Protein AF-A0AAN5ALM8-F1 (afdb_monomer)

Secondary structure (DSSP, 8-state):
--EEEEEEEB-SPP-TT--EEEEEEE--TT--EEEEEEESTTSSSPP-BSSEEEEEEEHHHHIIIII--SSSEEEEEEE-SS-S--EEEEEEEE-

Nearest PDB structures (foldseek):
  3aci-assembly1_A  TM=5.960E-01  e=6.926E-01  Ruminiclostridium josui
  2c26-assembly1_A  TM=5.990E-01  e=8.606E-01  Acetivibrio thermocellus
  4gwm-assembly1_B  TM=4.725E-01  e=3.345E+00  Homo sapiens

Foldseek 3Di:
DFKWKKKKAAADDADQPFKKKKWFWFQDPVGIKIFIDIADCPDVVHDDHDDIRIDMGTVVNSVVRINVDDPGGDDMDIDRPPGDDMDMDDTDDDD

Mean predicted aligned error: 2.95 Å

pLDDT: mean 94.55, std 5.03, range [71.69, 98.38]

Radius of gyration: 13.43 Å; Cα contacts (8 Å, |Δi|>4): 224; chains: 1; bounding box: 32×25×32 Å

Organism: NCBI:txid981

Solvent-accessible surface area (backbone atoms only — not comparable to full-atom values): 5334 Å² total; per-residue (Å²): 116,48,34,41,34,35,33,39,34,25,84,53,91,71,53,88,77,28,31,42,37,38,33,45,30,15,59,49,99,91,49,78,27,43,12,61,45,70,38,17,73,85,34,89,64,48,59,56,53,81,45,77,43,74,44,77,43,46,45,69,57,30,39,76,44,42,13,79,54,81,88,36,69,77,48,77,47,80,43,64,75,63,35,89,59,74,48,76,45,75,75,47,73,41,114

Structure (mmCIF, N/CA/C/O backbone):
data_AF-A0AAN5ALM8-F1
#
_entry.id   AF-A0AAN5ALM8-F1
#
loop_
_atom_site.group_PDB
_atom_site.id
_atom_site.type_symbol
_atom_site.label_atom_id
_atom_site.label_alt_id
_atom_site.label_comp_id
_atom_site.label_asym_id
_atom_site.label_entity_id
_atom_site.label_seq_id
_atom_site.pdbx_PDB_ins_code
_atom_site.Cartn_x
_atom_site.Cartn_y
_atom_site.Cartn_z
_atom_site.occupancy
_atom_site.B_iso_or_equiv
_atom_site.auth_seq_id
_atom_site.auth_comp_id
_atom_site.auth_asym_id
_atom_site.auth_atom_id
_atom_site.pdbx_PDB_model_num
ATOM 1 N N . MET A 1 1 ? 2.909 -9.671 -13.728 1.00 87.81 1 MET A N 1
ATOM 2 C CA . MET A 1 1 ? 2.389 -8.943 -12.566 1.00 87.81 1 MET A CA 1
ATOM 3 C C . MET A 1 1 ? 1.353 -7.974 -13.083 1.00 87.81 1 MET A C 1
ATOM 5 O O . MET A 1 1 ? 1.689 -7.186 -13.954 1.00 87.81 1 MET A O 1
ATOM 9 N N . THR A 1 2 ? 0.106 -8.126 -12.671 1.00 96.00 2 THR A N 1
ATOM 10 C CA . THR A 1 2 ? -1.036 -7.298 -13.097 1.00 96.00 2 THR A CA 1
ATOM 11 C C . THR A 1 2 ? -1.662 -6.582 -11.905 1.00 96.00 2 THR A C 1
ATOM 13 O O . THR A 1 2 ? -2.261 -5.532 -12.102 1.00 96.00 2 THR A O 1
ATOM 16 N N . HIS A 1 3 ? -1.452 -7.096 -10.688 1.00 97.69 3 HIS A N 1
ATOM 17 C CA . HIS A 1 3 ? -2.040 -6.584 -9.456 1.00 97.69 3 HIS A CA 1
ATOM 18 C C . HIS A 1 3 ? -1.019 -6.549 -8.312 1.00 97.69 3 HIS A C 1
ATOM 20 O O . HIS A 1 3 ? -0.078 -7.356 -8.261 1.00 97.69 3 HIS A O 1
ATOM 26 N N . PHE A 1 4 ? -1.238 -5.613 -7.394 1.00 97.88 4 PHE A N 1
ATOM 27 C CA . PHE A 1 4 ? -0.575 -5.487 -6.106 1.00 97.88 4 PHE A CA 1
ATOM 28 C C . PHE A 1 4 ? -1.614 -5.655 -4.998 1.00 97.88 4 PHE A C 1
ATOM 30 O O . PHE A 1 4 ? -2.639 -4.975 -5.003 1.00 97.88 4 PHE A O 1
ATOM 37 N N . ARG A 1 5 ? -1.338 -6.558 -4.058 1.00 97.88 5 ARG A N 1
ATOM 38 C CA . ARG A 1 5 ? -2.251 -6.929 -2.983 1.00 97.88 5 ARG A CA 1
ATOM 39 C C . ARG A 1 5 ? -1.580 -6.780 -1.627 1.00 97.88 5 ARG A C 1
ATOM 41 O O . ARG A 1 5 ? -0.430 -7.181 -1.452 1.00 97.88 5 ARG A O 1
ATOM 48 N N . PHE A 1 6 ? -2.330 -6.242 -0.675 1.00 98.25 6 PHE A N 1
ATOM 49 C CA . PHE A 1 6 ? -2.020 -6.284 0.748 1.00 98.25 6 PHE A CA 1
ATOM 50 C C . PHE A 1 6 ? -3.311 -6.224 1.567 1.00 98.25 6 PHE A C 1
ATOM 52 O O . PHE A 1 6 ? -4.354 -5.778 1.081 1.00 98.25 6 PHE A O 1
ATOM 59 N N . ASP A 1 7 ? -3.230 -6.664 2.817 1.00 98.38 7 ASP A N 1
ATOM 60 C CA . ASP A 1 7 ? -4.285 -6.479 3.804 1.00 98.38 7 ASP A CA 1
ATOM 61 C C . ASP A 1 7 ? -3.794 -5.489 4.874 1.00 98.38 7 ASP A C 1
ATOM 63 O O . ASP A 1 7 ? -2.626 -5.523 5.269 1.00 98.38 7 ASP A O 1
ATOM 67 N N . ILE A 1 8 ? -4.665 -4.595 5.342 1.00 96.88 8 ILE A N 1
ATOM 68 C CA . ILE A 1 8 ? -4.327 -3.570 6.342 1.00 96.88 8 ILE A CA 1
ATOM 69 C C . ILE A 1 8 ? -5.394 -3.470 7.435 1.00 96.88 8 ILE A C 1
ATOM 71 O O . ILE A 1 8 ? -6.588 -3.557 7.157 1.00 96.88 8 ILE A O 1
ATOM 75 N N . TRP A 1 9 ? -4.974 -3.283 8.684 1.00 96.94 9 TRP A N 1
ATOM 76 C CA . TRP A 1 9 ? -5.855 -3.138 9.844 1.00 96.94 9 TRP A CA 1
ATOM 77 C C . TRP A 1 9 ? -5.447 -1.946 10.707 1.00 96.94 9 TRP A C 1
ATOM 79 O O . TRP A 1 9 ? -4.264 -1.758 11.001 1.00 96.94 9 TRP A O 1
ATOM 89 N N . PHE A 1 10 ? -6.444 -1.177 11.147 1.00 95.12 10 PHE A N 1
ATOM 90 C CA . PHE A 1 10 ? -6.267 -0.000 11.996 1.00 95.12 10 PHE A CA 1
ATOM 91 C C . PHE A 1 10 ? -6.845 -0.263 13.404 1.00 95.12 10 PHE A C 1
ATOM 93 O O . PHE A 1 10 ? -8.060 -0.489 13.522 1.00 95.12 10 PHE A O 1
ATOM 100 N N . PRO A 1 11 ? -6.014 -0.257 14.471 1.00 94.94 11 PRO A N 1
ATOM 101 C CA . PRO A 1 11 ? -6.471 -0.444 15.853 1.00 94.94 11 PRO A CA 1
ATOM 102 C C . PRO A 1 11 ? -7.217 0.765 16.408 1.00 94.94 11 PRO A C 1
ATOM 104 O O . PRO A 1 11 ? -8.140 0.610 17.213 1.00 94.94 11 PRO A O 1
ATOM 107 N N . ASP A 1 12 ? -6.801 1.960 16.006 1.00 92.38 12 ASP A N 1
ATOM 108 C CA . ASP A 1 12 ? -7.192 3.203 16.651 1.00 92.38 12 ASP A CA 1
ATOM 109 C C . ASP A 1 12 ? -8.458 3.810 16.038 1.00 92.38 12 ASP A C 1
ATOM 111 O O . ASP A 1 12 ? -8.818 3.493 14.899 1.00 92.38 12 ASP A O 1
ATOM 115 N N . PRO A 1 13 ? -9.154 4.700 16.770 1.00 91.94 13 PRO A N 1
ATOM 116 C CA . PRO A 1 13 ? -10.305 5.417 16.239 1.00 91.94 13 PRO A CA 1
ATOM 117 C C . PRO A 1 13 ? -9.976 6.194 14.959 1.00 91.94 13 PRO A C 1
ATOM 119 O O . PRO A 1 13 ? -9.108 7.067 14.948 1.00 91.94 13 PRO A O 1
ATOM 122 N N . ILE A 1 14 ? -10.730 5.908 13.899 1.00 90.88 14 ILE A N 1
ATOM 123 C CA . ILE A 1 14 ? -10.654 6.606 12.615 1.00 90.88 14 ILE A CA 1
ATOM 124 C C . ILE A 1 14 ? -11.508 7.879 12.666 1.00 90.88 14 ILE A C 1
ATOM 126 O O . ILE A 1 14 ? -12.659 7.857 13.104 1.00 90.88 14 ILE A O 1
ATOM 130 N N . GLN A 1 15 ? -10.938 8.991 12.205 1.00 90.31 15 GLN A N 1
ATOM 131 C CA . GLN A 1 15 ? -11.608 10.279 12.027 1.00 90.31 15 GLN A CA 1
ATOM 132 C C . GLN A 1 15 ? -11.808 10.566 10.533 1.00 90.31 15 GLN A C 1
ATOM 134 O O . GLN A 1 15 ? -11.141 9.979 9.687 1.00 90.31 15 GLN A O 1
ATOM 139 N N . GLU A 1 16 ? -12.657 11.538 10.195 1.00 87.75 16 GLU A N 1
ATOM 140 C CA . GLU A 1 16 ? -12.867 11.981 8.801 1.00 87.75 16 GLU A CA 1
ATOM 141 C C . GLU A 1 16 ? -11.566 12.426 8.105 1.00 87.75 16 GLU A C 1
ATOM 143 O O . GLU A 1 16 ? -11.428 12.331 6.889 1.00 87.75 16 GLU A O 1
ATOM 148 N N . THR A 1 17 ? -10.586 12.906 8.876 1.00 90.25 17 THR A N 1
ATOM 149 C CA . THR A 1 17 ? -9.270 13.333 8.377 1.00 90.25 17 THR A CA 1
ATOM 150 C C . THR A 1 17 ? -8.205 12.238 8.448 1.00 90.25 17 THR A C 1
ATOM 152 O O . THR A 1 17 ? -7.038 12.517 8.166 1.00 90.25 17 THR A O 1
ATOM 155 N N . SER A 1 18 ? -8.557 11.022 8.873 1.00 91.88 18 SER A N 1
ATOM 156 C CA . SER A 1 18 ? -7.628 9.895 8.924 1.00 91.88 18 SER A CA 1
ATOM 157 C C . SER A 1 18 ? -7.269 9.445 7.512 1.00 91.88 18 SER A C 1
ATOM 159 O O . SER A 1 18 ? -8.138 9.200 6.674 1.00 91.88 18 SER A O 1
ATOM 161 N N . ALA A 1 19 ? -5.972 9.325 7.264 1.00 93.50 19 ALA A N 1
ATOM 162 C CA . ALA A 1 19 ? -5.435 8.839 6.011 1.00 93.50 19 ALA A CA 1
ATOM 163 C C . ALA A 1 19 ? -4.214 7.957 6.267 1.00 93.50 19 ALA A C 1
ATOM 165 O O . ALA A 1 19 ? -3.410 8.214 7.170 1.00 93.50 19 ALA A O 1
ATOM 166 N N . PHE A 1 20 ? -4.082 6.938 5.429 1.00 94.75 20 PHE A N 1
ATOM 167 C CA . PHE A 1 20 ? -2.916 6.079 5.325 1.00 94.75 20 PHE A CA 1
ATOM 168 C C . PHE A 1 20 ? -2.363 6.176 3.909 1.00 94.75 20 PHE A C 1
ATOM 170 O O . PHE A 1 20 ? -3.115 6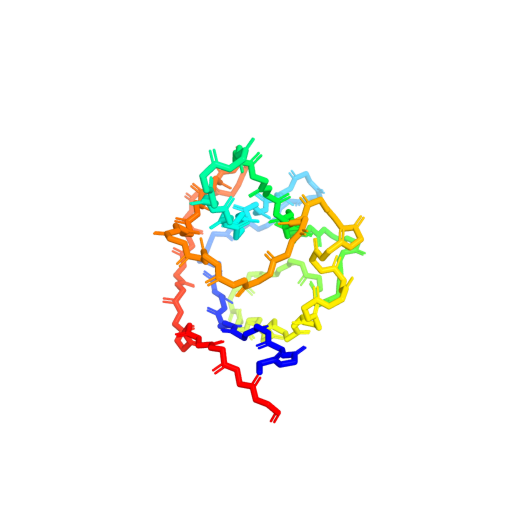.045 2.939 1.00 94.75 20 PHE A O 1
ATOM 177 N N . LEU A 1 21 ? -1.052 6.373 3.790 1.00 95.38 21 LEU A N 1
ATOM 178 C CA . LEU A 1 21 ? -0.388 6.456 2.501 1.00 95.38 21 LEU A CA 1
ATOM 179 C C . LEU A 1 21 ? 0.664 5.356 2.377 1.00 95.38 21 LEU A C 1
ATOM 181 O O . LEU A 1 21 ? 1.555 5.215 3.213 1.00 95.38 21 LEU A O 1
ATOM 185 N N . MET A 1 22 ? 0.576 4.599 1.288 1.00 96.12 22 MET A N 1
ATOM 186 C CA . MET A 1 22 ? 1.608 3.664 0.859 1.00 96.12 22 MET A CA 1
ATOM 187 C C . MET A 1 22 ? 2.118 4.071 -0.517 1.00 96.12 22 MET A C 1
ATOM 189 O O . MET A 1 22 ? 1.343 4.461 -1.388 1.00 96.12 22 MET A O 1
ATOM 193 N N . LYS A 1 23 ? 3.426 3.954 -0.729 1.00 97.50 23 LYS A N 1
ATOM 194 C CA . LYS A 1 23 ? 4.035 4.136 -2.044 1.00 97.50 23 LYS A CA 1
ATOM 195 C C . LYS A 1 23 ? 4.712 2.864 -2.497 1.00 97.50 23 LYS A C 1
ATOM 197 O O . LYS A 1 23 ? 5.469 2.264 -1.735 1.00 97.50 23 LYS A O 1
ATOM 202 N N . VAL A 1 24 ? 4.490 2.511 -3.753 1.00 97.94 24 VAL A N 1
ATOM 203 C CA . VAL A 1 24 ? 5.294 1.523 -4.471 1.00 97.94 24 VAL A CA 1
ATOM 204 C C . VAL A 1 24 ? 6.317 2.299 -5.287 1.00 97.94 24 VAL A C 1
ATOM 206 O O . VAL A 1 24 ? 5.941 3.196 -6.036 1.00 97.94 24 VAL A O 1
ATOM 209 N N . VAL A 1 25 ? 7.603 1.990 -5.132 1.00 98.06 25 VAL A N 1
ATOM 210 C CA . VAL A 1 25 ? 8.680 2.769 -5.757 1.00 98.06 25 VAL A CA 1
ATOM 211 C C . VAL A 1 25 ? 9.424 1.921 -6.778 1.00 98.06 25 VAL A C 1
ATOM 213 O O . VAL A 1 25 ? 9.968 0.857 -6.459 1.00 98.06 25 VAL A O 1
ATOM 216 N N . ASN A 1 26 ? 9.469 2.433 -8.003 1.00 97.50 26 ASN A N 1
ATOM 217 C CA . ASN A 1 26 ? 10.207 1.893 -9.131 1.00 97.50 26 ASN A CA 1
ATOM 218 C C . ASN A 1 26 ? 11.485 2.720 -9.339 1.00 97.50 26 ASN A C 1
ATOM 220 O O . ASN A 1 26 ? 11.417 3.934 -9.542 1.00 97.50 26 ASN A O 1
ATOM 224 N N . ILE A 1 27 ? 12.653 2.074 -9.279 1.00 97.81 27 ILE A N 1
ATOM 225 C CA . ILE A 1 27 ? 13.963 2.750 -9.356 1.00 97.81 27 ILE A CA 1
ATOM 226 C C . ILE A 1 27 ? 14.820 2.153 -10.490 1.00 97.81 27 ILE A C 1
ATOM 228 O O . ILE A 1 27 ? 15.796 1.445 -10.238 1.00 97.81 27 ILE A O 1
ATOM 232 N N . PRO A 1 28 ? 14.458 2.375 -11.761 1.00 96.31 28 PRO A N 1
ATOM 233 C CA . PRO A 1 28 ? 15.298 2.018 -12.895 1.00 96.31 28 PRO A CA 1
ATOM 234 C C . PRO A 1 28 ? 16.478 3.008 -13.055 1.00 96.31 28 PRO A C 1
ATOM 236 O O . PRO A 1 28 ? 16.489 4.068 -12.419 1.00 96.31 28 PRO A O 1
ATOM 239 N N . PRO A 1 29 ? 17.480 2.703 -13.902 1.00 96.56 29 PRO A N 1
ATOM 240 C CA . PRO A 1 29 ? 18.633 3.582 -14.131 1.00 96.56 29 PRO A CA 1
ATOM 241 C C . PRO A 1 29 ? 18.285 5.007 -14.591 1.00 96.56 29 PRO A C 1
ATOM 243 O O . PRO A 1 29 ? 19.061 5.933 -14.359 1.00 96.56 29 PRO A O 1
ATOM 246 N N . GLU A 1 30 ? 17.141 5.188 -15.250 1.00 93.56 30 GLU A N 1
ATOM 247 C CA . GLU A 1 30 ? 16.688 6.459 -15.822 1.00 93.56 30 GLU A CA 1
ATOM 248 C C . GLU A 1 30 ? 16.126 7.431 -14.773 1.00 93.56 30 GLU A C 1
ATOM 250 O O . GLU A 1 30 ? 16.065 8.634 -15.030 1.00 93.56 30 GLU A O 1
ATOM 255 N N . GLY A 1 31 ? 15.731 6.937 -13.595 1.00 94.94 31 GLY A N 1
ATOM 256 C CA . GLY A 1 31 ? 15.211 7.763 -12.506 1.00 94.94 31 GLY A CA 1
ATOM 257 C C . GLY A 1 31 ? 14.127 7.081 -11.676 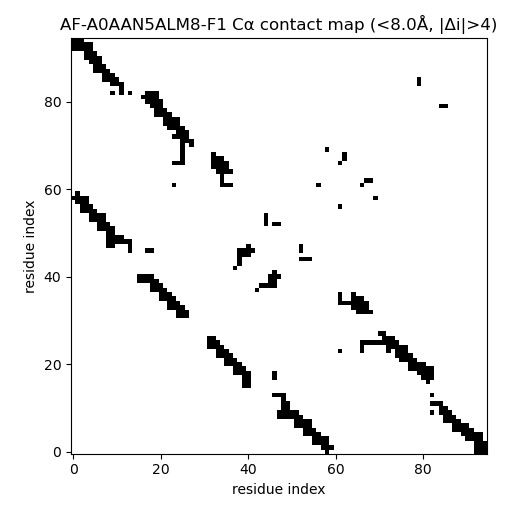1.00 94.94 31 GLY A C 1
ATOM 258 O O . GLY A 1 31 ? 13.497 6.121 -12.104 1.00 94.94 31 GLY A O 1
ATOM 259 N N . LEU A 1 32 ? 13.903 7.603 -10.469 1.00 96.44 32 LEU A N 1
ATOM 260 C CA . LEU A 1 32 ? 12.888 7.113 -9.537 1.00 96.44 32 LEU A CA 1
ATOM 261 C C . LEU A 1 32 ? 11.480 7.563 -9.950 1.00 96.44 32 LEU A C 1
ATOM 263 O O . LEU A 1 32 ? 11.270 8.711 -10.339 1.00 96.44 32 LEU A O 1
ATOM 267 N N . SER A 1 33 ? 10.518 6.658 -9.801 1.00 97.75 33 SER A N 1
ATOM 268 C CA . SER A 1 33 ? 9.081 6.890 -9.976 1.00 97.75 33 SER A CA 1
ATOM 269 C C . SER A 1 33 ? 8.308 6.185 -8.860 1.00 97.75 33 SER A C 1
ATOM 271 O O . SER A 1 33 ? 8.762 5.169 -8.331 1.00 97.75 33 SER A O 1
ATOM 273 N N . GLU A 1 34 ? 7.166 6.738 -8.456 1.00 97.62 34 GLU A N 1
ATOM 274 C CA . GLU A 1 34 ? 6.390 6.230 -7.323 1.00 97.62 34 GLU A CA 1
ATOM 275 C C . GLU A 1 34 ? 4.894 6.214 -7.635 1.00 97.62 34 GLU A C 1
ATOM 277 O O . GLU A 1 34 ? 4.334 7.204 -8.092 1.00 97.62 34 GLU A O 1
ATOM 282 N N . GLY A 1 35 ? 4.252 5.072 -7.395 1.00 97.50 35 GLY A N 1
ATOM 283 C CA . GLY A 1 35 ? 2.799 4.945 -7.408 1.00 97.50 35 GLY A CA 1
ATOM 284 C C . GLY A 1 35 ? 2.271 5.141 -5.998 1.00 97.50 35 GLY A C 1
ATOM 285 O O . GLY A 1 35 ? 2.753 4.487 -5.070 1.00 97.50 35 GLY A O 1
ATOM 286 N N . ILE A 1 36 ? 1.296 6.031 -5.834 1.00 96.62 36 ILE A N 1
ATOM 287 C CA . ILE A 1 36 ? 0.744 6.386 -4.526 1.00 96.62 36 ILE A CA 1
ATOM 288 C C . ILE A 1 36 ? -0.596 5.685 -4.316 1.00 96.62 36 ILE A C 1
ATOM 290 O O . ILE A 1 36 ? -1.475 5.725 -5.177 1.00 96.62 36 ILE A O 1
ATOM 294 N N . ILE A 1 37 ? -0.750 5.094 -3.136 1.00 96.75 37 ILE A N 1
ATOM 295 C CA . ILE A 1 37 ? -1.972 4.479 -2.628 1.00 96.75 37 ILE A CA 1
ATOM 296 C C . ILE A 1 37 ? -2.392 5.286 -1.403 1.00 96.75 37 ILE A C 1
ATOM 298 O O . ILE A 1 37 ? -1.659 5.336 -0.415 1.00 96.75 37 ILE A O 1
ATOM 302 N N . ASN A 1 38 ? -3.554 5.931 -1.472 1.00 95.06 38 ASN A N 1
ATOM 303 C CA . ASN A 1 38 ? -4.099 6.743 -0.386 1.00 95.06 38 ASN A CA 1
ATOM 304 C C . ASN A 1 38 ? -5.423 6.139 0.092 1.00 95.06 38 ASN A C 1
ATOM 306 O O . ASN A 1 38 ? -6.414 6.182 -0.636 1.00 95.06 38 ASN A O 1
ATOM 310 N N . ILE A 1 39 ? -5.432 5.592 1.305 1.00 94.81 39 ILE A N 1
ATOM 311 C CA . ILE A 1 39 ? -6.618 5.010 1.940 1.00 94.81 39 ILE A CA 1
ATOM 312 C C . ILE A 1 39 ? -7.180 6.042 2.916 1.00 94.81 39 ILE A C 1
ATOM 314 O O . ILE A 1 39 ? -6.495 6.460 3.851 1.00 94.81 39 ILE A O 1
ATOM 318 N N . ASN A 1 40 ? -8.420 6.467 2.691 1.00 94.31 40 ASN A N 1
ATOM 319 C CA . ASN A 1 40 ? -9.112 7.482 3.484 1.00 94.31 40 ASN A CA 1
ATOM 320 C C . ASN A 1 40 ? -10.637 7.247 3.441 1.00 94.31 40 ASN A C 1
ATOM 322 O O . ASN A 1 40 ? -11.099 6.200 2.990 1.00 94.31 40 ASN A O 1
ATOM 326 N N . ALA A 1 41 ? -11.440 8.193 3.931 1.00 94.00 41 ALA A N 1
ATOM 327 C CA . ALA A 1 41 ? -12.896 8.036 4.012 1.00 94.00 41 ALA A CA 1
ATOM 328 C C . ALA A 1 41 ? -13.604 7.871 2.648 1.00 94.00 41 ALA A C 1
ATOM 330 O O . ALA A 1 41 ? -14.734 7.389 2.608 1.00 94.00 41 ALA A O 1
ATOM 331 N N . VAL A 1 42 ? -12.964 8.260 1.538 1.00 94.88 42 VAL A N 1
ATOM 332 C CA . VAL A 1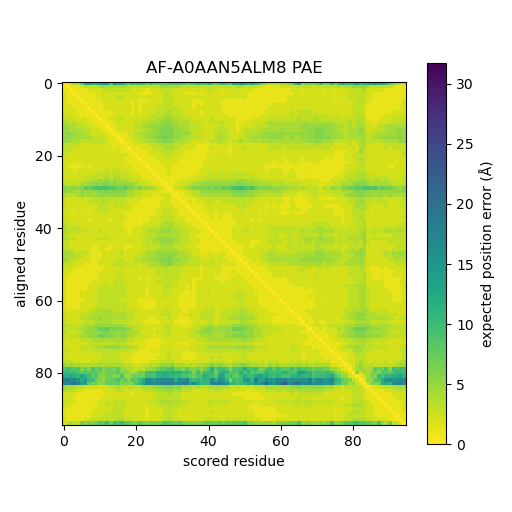 42 ? -13.529 8.183 0.177 1.00 94.88 42 VAL A CA 1
ATOM 333 C C . VAL A 1 42 ? -12.804 7.184 -0.735 1.00 94.88 42 VAL A C 1
ATOM 335 O O . VAL A 1 42 ? -13.102 7.136 -1.927 1.00 94.88 42 VAL A O 1
ATOM 338 N N . SER A 1 43 ? -11.851 6.405 -0.210 1.00 94.25 43 SER A N 1
ATOM 339 C CA . SER A 1 43 ? -11.204 5.321 -0.962 1.00 94.25 43 SER A CA 1
ATOM 340 C C . SER A 1 43 ? -12.096 4.078 -1.052 1.00 94.25 43 SER A C 1
ATOM 342 O O . SER A 1 43 ? -13.108 3.977 -0.359 1.00 94.25 43 SER A O 1
ATOM 344 N N . ASP A 1 44 ? -11.702 3.112 -1.884 1.00 94.12 44 ASP A N 1
ATOM 345 C CA . ASP A 1 44 ? -12.327 1.789 -1.960 1.00 94.12 44 ASP A CA 1
ATOM 346 C C . ASP A 1 44 ? -11.248 0.694 -1.817 1.00 94.12 44 ASP A C 1
ATOM 348 O O . ASP A 1 44 ? -10.391 0.579 -2.695 1.00 94.12 44 ASP A O 1
ATOM 352 N N . PRO A 1 45 ? -11.219 -0.072 -0.709 1.00 95.38 45 PRO A N 1
ATOM 353 C CA . PRO A 1 45 ? -12.075 0.068 0.470 1.00 95.38 45 PRO A CA 1
ATOM 354 C C . PRO A 1 45 ? -11.816 1.382 1.231 1.00 95.38 45 PRO A C 1
ATOM 356 O O . PRO A 1 45 ? -10.696 1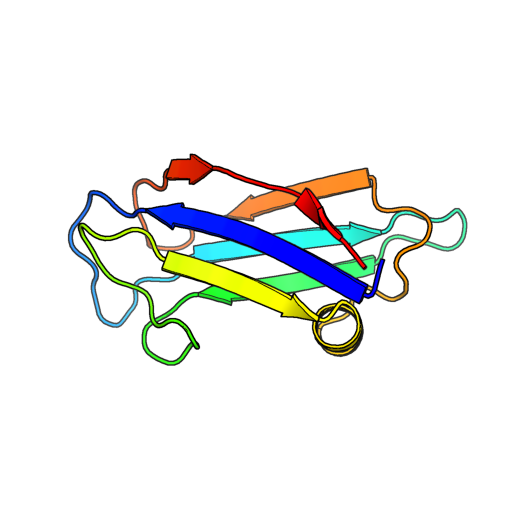.90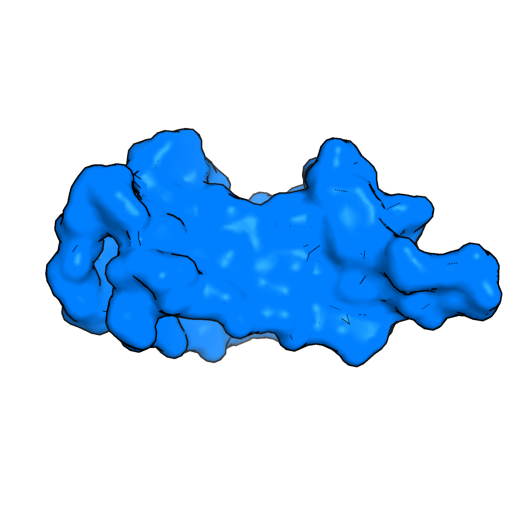3 1.257 1.00 95.38 45 PRO A O 1
ATOM 359 N N . ALA A 1 46 ? -12.855 1.914 1.877 1.00 95.38 46 ALA A N 1
ATOM 360 C CA . ALA A 1 46 ? -12.732 3.084 2.744 1.00 95.38 46 ALA A CA 1
ATOM 361 C C . ALA A 1 46 ? -11.986 2.729 4.039 1.00 95.38 46 ALA A C 1
ATOM 363 O O . ALA A 1 46 ? -12.108 1.611 4.551 1.00 95.38 46 ALA A O 1
ATOM 364 N N . ILE A 1 47 ? -11.233 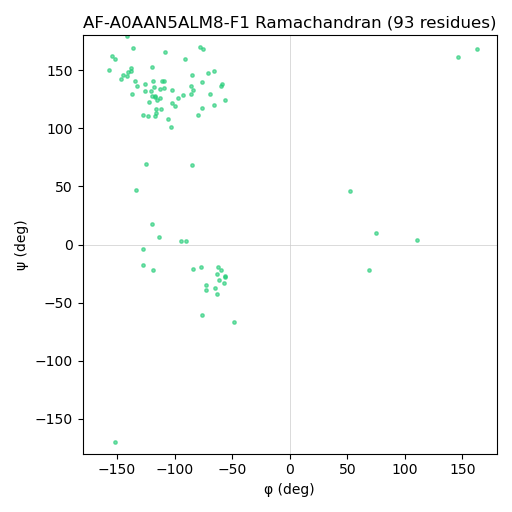3.687 4.586 1.00 94.25 47 ILE A N 1
ATOM 365 C CA . ILE A 1 47 ? -10.535 3.510 5.866 1.00 94.25 47 ILE A CA 1
ATOM 366 C C . ILE A 1 47 ? -11.533 3.199 6.997 1.00 94.25 47 ILE A C 1
ATOM 368 O O . ILE A 1 47 ? -12.586 3.827 7.106 1.00 94.25 47 ILE A O 1
ATOM 372 N N . GLY A 1 48 ? -11.203 2.236 7.861 1.00 93.75 48 GLY A N 1
ATOM 373 C CA . GLY A 1 48 ? -12.087 1.796 8.940 1.00 93.75 48 GLY A CA 1
ATOM 374 C C . GLY A 1 48 ? -11.334 1.135 10.091 1.00 93.75 48 GLY A C 1
ATOM 375 O O . GLY A 1 48 ? -10.285 0.526 9.896 1.00 93.75 48 GLY A O 1
ATOM 376 N N . GLN A 1 49 ? -11.878 1.264 11.302 1.00 95.06 49 GLN A N 1
ATOM 377 C CA . GLN A 1 49 ? -11.306 0.680 12.516 1.00 95.06 49 GLN A CA 1
ATOM 378 C C . GLN A 1 49 ? -11.749 -0.777 12.693 1.00 95.06 49 GLN A C 1
ATOM 380 O O . GLN A 1 49 ? -12.895 -1.132 12.409 1.00 95.06 49 GLN A O 1
ATOM 385 N N . GLY A 1 50 ? -10.871 -1.615 13.248 1.00 95.88 50 GLY A N 1
ATOM 386 C CA . GLY A 1 50 ? -11.282 -2.895 13.832 1.00 95.88 50 GLY A CA 1
ATOM 387 C C . GLY A 1 50 ? -11.622 -3.996 12.823 1.00 95.88 50 GLY A C 1
ATOM 388 O O . GLY A 1 50 ? -12.089 -5.059 13.229 1.00 95.88 50 GLY A O 1
ATOM 389 N N . SER A 1 51 ? -11.340 -3.798 11.533 1.00 95.81 51 SER A N 1
ATOM 390 C CA . SER A 1 51 ? -11.523 -4.806 10.482 1.00 95.81 51 SER A CA 1
ATOM 391 C C . SER A 1 51 ? -10.383 -4.776 9.464 1.00 95.81 51 SER A C 1
ATOM 393 O O . SER A 1 51 ? -9.752 -3.742 9.261 1.00 95.81 51 SER A O 1
ATOM 395 N N . TRP A 1 52 ? -10.057 -5.942 8.896 1.00 97.75 52 TRP A N 1
ATOM 396 C CA . TRP A 1 52 ? -9.022 -6.055 7.868 1.00 97.75 52 TRP A CA 1
ATOM 397 C C . TRP A 1 52 ? -9.574 -5.534 6.546 1.00 97.75 52 TRP A C 1
ATOM 399 O O . TRP A 1 52 ? -10.529 -6.096 6.006 1.00 97.75 52 TRP A O 1
ATOM 409 N N . LEU A 1 53 ? -8.958 -4.478 6.029 1.00 97.19 53 LEU A N 1
ATOM 410 C CA . LEU A 1 53 ? -9.218 -3.969 4.696 1.00 97.19 53 LEU A CA 1
ATOM 411 C C . LEU A 1 53 ? -8.355 -4.731 3.702 1.00 97.19 53 LEU A C 1
ATOM 413 O O . LEU A 1 53 ? -7.147 -4.873 3.871 1.00 97.19 53 LEU A O 1
ATOM 417 N N . GLN A 1 54 ? -9.012 -5.215 2.664 1.00 97.81 54 GLN A N 1
ATOM 418 C CA . GLN A 1 54 ? -8.445 -6.050 1.626 1.00 97.81 54 GLN A CA 1
ATOM 419 C C . GLN A 1 54 ? -8.206 -5.196 0.382 1.00 97.81 54 GLN A C 1
ATOM 421 O O . GLN A 1 54 ? -9.156 -4.890 -0.334 1.00 97.81 54 GLN A O 1
ATOM 426 N N . VAL A 1 55 ? -6.961 -4.785 0.141 1.00 97.88 55 VAL A N 1
ATOM 427 C CA . VAL A 1 55 ? -6.638 -3.779 -0.879 1.00 97.88 55 VAL A CA 1
ATOM 428 C C . VAL A 1 55 ? -5.996 -4.445 -2.086 1.00 97.88 55 VAL A C 1
ATOM 430 O O . VAL A 1 55 ? -4.852 -4.883 -2.019 1.00 97.88 55 VAL A O 1
ATOM 433 N N . ASP A 1 56 ? -6.733 -4.524 -3.192 1.00 97.81 56 ASP A N 1
ATOM 434 C CA . ASP A 1 56 ? -6.266 -5.102 -4.454 1.00 97.81 56 ASP A CA 1
ATOM 435 C C . ASP A 1 56 ? -6.229 -4.036 -5.544 1.00 97.81 56 ASP A C 1
ATOM 437 O O . ASP A 1 56 ? -7.270 -3.503 -5.926 1.00 97.81 56 ASP A O 1
ATOM 441 N N . ILE A 1 57 ? -5.030 -3.697 -6.010 1.00 97.31 57 ILE A N 1
ATOM 4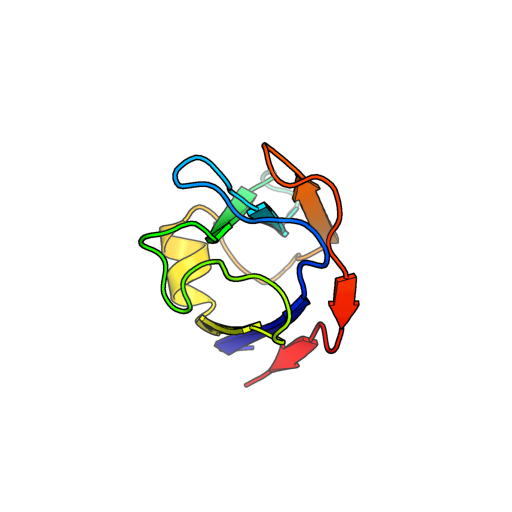42 C CA . ILE A 1 57 ? -4.814 -2.554 -6.894 1.00 97.31 57 ILE A CA 1
ATOM 443 C C . ILE A 1 57 ? -4.168 -3.038 -8.191 1.00 97.31 57 ILE A C 1
ATOM 445 O O . ILE A 1 57 ? -3.068 -3.605 -8.160 1.00 97.31 57 ILE A O 1
ATOM 449 N N . PRO A 1 58 ? -4.792 -2.791 -9.355 1.00 97.50 58 PRO A N 1
ATOM 450 C CA . PRO A 1 58 ? -4.155 -3.035 -10.638 1.00 97.50 58 PRO A CA 1
ATOM 451 C C . PRO A 1 58 ? -2.858 -2.229 -10.775 1.00 97.50 58 PRO A C 1
ATOM 453 O O . PRO A 1 58 ? -2.815 -1.036 -10.479 1.00 97.50 58 PRO A O 1
ATOM 456 N N . ILE A 1 59 ? -1.802 -2.835 -11.319 1.00 97.19 59 ILE A N 1
ATOM 457 C CA . ILE A 1 59 ? -0.542 -2.121 -11.594 1.00 97.19 59 ILE A CA 1
ATOM 458 C C . ILE A 1 59 ? -0.779 -0.914 -12.512 1.00 97.19 59 ILE A C 1
ATOM 460 O O . ILE A 1 59 ? -0.153 0.122 -12.318 1.00 97.19 59 ILE A O 1
ATOM 464 N N . SER A 1 60 ? -1.736 -0.999 -13.441 1.00 97.38 60 SER A N 1
ATOM 465 C CA . SER A 1 60 ? -2.122 0.129 -14.298 1.00 97.38 60 SER A CA 1
ATOM 466 C C . SER A 1 60 ? -2.666 1.326 -13.514 1.00 97.38 60 SER A C 1
ATOM 468 O O . SER A 1 60 ? -2.506 2.465 -13.938 1.00 97.38 60 SER A O 1
ATOM 470 N N . GLU A 1 61 ? -3.312 1.097 -12.369 1.00 97.31 61 GLU A N 1
ATOM 471 C CA . GLU A 1 61 ? -3.770 2.180 -11.496 1.00 97.31 61 GLU A CA 1
ATOM 472 C C . GLU A 1 61 ? -2.593 2.845 -10.777 1.00 97.31 61 GLU A C 1
ATOM 474 O O . GLU A 1 61 ? -2.525 4.071 -10.706 1.00 97.31 61 GLU A O 1
ATOM 479 N N . LEU A 1 62 ? -1.602 2.060 -10.345 1.00 97.31 62 LEU A N 1
ATOM 480 C CA . LEU A 1 62 ? -0.359 2.609 -9.798 1.00 97.31 62 LEU A CA 1
ATOM 481 C C . LEU A 1 62 ? 0.432 3.395 -10.851 1.00 97.31 62 LEU A C 1
ATOM 483 O O . LEU A 1 62 ? 1.005 4.435 -10.533 1.00 97.31 62 LEU A O 1
ATOM 487 N N . GLU A 1 63 ? 0.444 2.941 -12.104 1.00 96.81 63 GLU A N 1
ATOM 488 C CA . GLU A 1 63 ? 1.041 3.676 -13.226 1.00 96.81 63 GLU A CA 1
ATOM 489 C C . GLU A 1 63 ? 0.321 5.008 -13.469 1.00 96.81 63 GLU A C 1
ATOM 491 O O . GLU A 1 63 ? 0.988 6.037 -13.596 1.00 96.81 63 GLU A O 1
ATOM 496 N N . ASN A 1 64 ? -1.016 5.025 -13.418 1.00 96.62 64 ASN A N 1
ATOM 497 C CA . ASN A 1 64 ? -1.808 6.262 -13.464 1.00 96.62 64 ASN A CA 1
ATOM 498 C C . ASN A 1 64 ? -1.531 7.190 -12.263 1.00 96.62 64 ASN A C 1
ATOM 500 O O . ASN A 1 64 ? -1.705 8.402 -12.376 1.00 96.62 64 ASN A O 1
ATOM 504 N N . SER A 1 65 ? -1.080 6.627 -11.137 1.00 95.69 65 SER A N 1
ATOM 505 C CA . SER A 1 65 ? -0.680 7.333 -9.910 1.00 95.69 65 SER A CA 1
ATOM 506 C C . SER A 1 65 ? 0.811 7.726 -9.877 1.00 95.69 65 SER A C 1
ATOM 508 O O . SER A 1 65 ? 1.277 8.297 -8.894 1.00 95.69 65 SER A O 1
ATOM 510 N N . GLY A 1 66 ? 1.572 7.454 -10.946 1.00 96.31 66 GLY A N 1
ATOM 511 C CA . GLY A 1 66 ? 2.954 7.927 -11.106 1.00 96.31 66 GLY A CA 1
ATOM 512 C C . GLY A 1 66 ? 4.055 6.864 -11.029 1.00 96.31 66 GLY A C 1
ATOM 513 O O . GLY A 1 66 ? 5.230 7.219 -11.133 1.00 96.31 66 GLY A O 1
ATOM 514 N N . LEU A 1 67 ? 3.719 5.570 -10.910 1.00 96.31 67 LEU A N 1
ATOM 515 C CA . LEU A 1 67 ? 4.702 4.480 -10.775 1.00 96.31 67 LEU A CA 1
ATOM 516 C C . LEU A 1 67 ? 5.678 4.370 -11.960 1.00 96.31 67 LEU A C 1
ATOM 518 O O . LEU A 1 67 ? 6.749 3.799 -11.800 1.00 96.31 67 LEU A O 1
ATOM 522 N N . GLY A 1 68 ? 5.337 4.897 -13.142 1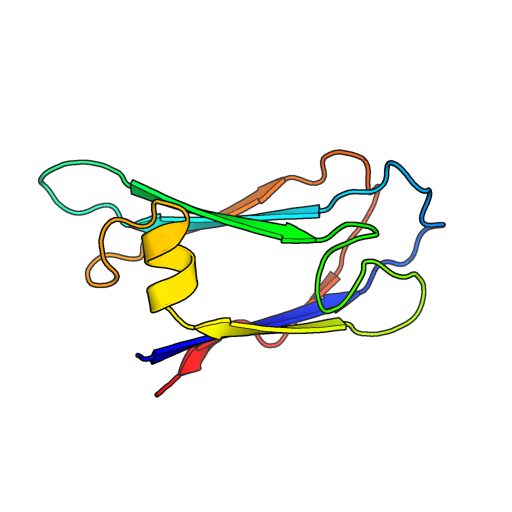.00 94.88 68 GLY A N 1
ATOM 523 C CA . GLY A 1 68 ? 6.220 4.984 -14.319 1.00 94.88 68 GLY A CA 1
ATOM 524 C C . GLY A 1 68 ? 6.580 3.649 -14.993 1.00 94.88 68 GLY A C 1
ATOM 525 O O . GLY A 1 68 ? 6.923 3.629 -16.173 1.00 94.88 68 GLY A O 1
ATOM 526 N N . GLY A 1 69 ? 6.483 2.536 -14.268 1.00 93.75 69 GLY A N 1
ATOM 527 C CA . GLY A 1 69 ? 6.653 1.166 -14.732 1.00 93.75 69 GLY A CA 1
ATOM 528 C C . GLY A 1 69 ? 6.898 0.216 -13.560 1.00 93.75 69 GLY A C 1
ATOM 529 O O . GLY A 1 69 ? 7.165 0.637 -12.441 1.00 93.75 69 GLY A O 1
ATOM 530 N N . SER A 1 70 ? 6.827 -1.092 -13.802 1.00 94.12 70 SER A N 1
ATOM 531 C CA . SER A 1 70 ? 6.877 -2.091 -12.724 1.00 94.12 70 SER A CA 1
ATOM 532 C C . SER A 1 70 ? 8.049 -3.075 -12.823 1.00 94.12 70 SER A C 1
ATOM 534 O O . SER A 1 70 ? 7.998 -4.163 -12.247 1.00 94.12 70 SER A O 1
ATOM 536 N N . SER A 1 71 ? 9.076 -2.748 -13.609 1.00 94.12 71 SER A N 1
ATOM 537 C CA . SER A 1 71 ? 10.217 -3.635 -13.874 1.00 94.12 71 SER A CA 1
ATOM 538 C C . SER A 1 71 ? 11.308 -3.574 -12.802 1.00 94.12 71 SER A C 1
ATOM 540 O O . SER A 1 71 ? 12.082 -4.520 -12.692 1.00 94.12 71 SER A O 1
ATOM 542 N N . ASN A 1 72 ? 11.367 -2.497 -12.008 1.00 96.44 72 ASN A N 1
ATOM 543 C CA . ASN A 1 72 ? 12.415 -2.254 -11.012 1.00 96.44 72 ASN A CA 1
ATOM 544 C C . ASN A 1 72 ? 11.821 -1.800 -9.667 1.00 96.44 72 ASN A C 1
ATOM 546 O O . ASN A 1 72 ? 12.297 -0.830 -9.069 1.00 96.44 72 ASN A O 1
ATOM 550 N N . ILE A 1 73 ? 10.779 -2.493 -9.186 1.00 96.88 73 ILE A N 1
ATOM 551 C CA . ILE A 1 73 ? 10.212 -2.242 -7.853 1.00 96.88 73 ILE A CA 1
ATOM 552 C C . ILE A 1 73 ? 11.245 -2.605 -6.787 1.00 96.88 73 ILE A C 1
ATOM 554 O O . ILE A 1 73 ? 11.683 -3.752 -6.711 1.00 96.88 73 ILE A O 1
ATOM 558 N N . GLN A 1 74 ? 11.629 -1.628 -5.969 1.00 96.75 74 GLN A N 1
ATOM 559 C CA . GLN A 1 74 ? 12.698 -1.791 -4.975 1.00 96.75 74 GLN A CA 1
ATOM 560 C C . GLN A 1 74 ? 12.289 -1.387 -3.563 1.00 96.75 74 GLN A C 1
ATOM 562 O O . GLN A 1 74 ? 12.953 -1.780 -2.605 1.00 96.75 74 GLN A O 1
ATOM 567 N N . GLN A 1 75 ? 11.207 -0.623 -3.411 1.00 96.19 75 GLN A N 1
ATOM 568 C CA . GLN A 1 75 ? 10.780 -0.136 -2.108 1.00 96.19 75 GLN A CA 1
ATOM 569 C C . GLN A 1 75 ? 9.258 -0.070 -2.003 1.00 96.19 75 GLN A C 1
ATOM 571 O O . GLN A 1 75 ? 8.560 0.253 -2.967 1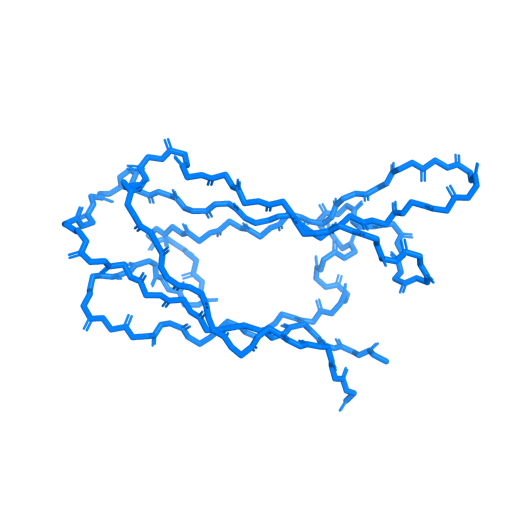.00 96.19 75 GLN A O 1
ATOM 576 N N . ILE A 1 76 ? 8.778 -0.338 -0.791 1.00 97.12 76 ILE A N 1
ATOM 577 C CA . ILE A 1 76 ? 7.463 0.068 -0.309 1.00 97.12 76 ILE A CA 1
ATOM 578 C C . ILE A 1 76 ? 7.704 1.090 0.803 1.00 97.12 76 ILE A C 1
ATOM 580 O O . ILE A 1 76 ? 8.474 0.824 1.728 1.00 97.12 76 ILE A O 1
ATOM 584 N N . VAL A 1 77 ? 7.090 2.266 0.693 1.00 96.44 77 VAL A N 1
ATOM 585 C CA . VAL A 1 77 ? 7.158 3.326 1.710 1.00 96.44 77 VAL A CA 1
ATOM 586 C C . VAL A 1 77 ? 5.802 3.433 2.381 1.00 96.44 77 VAL A C 1
ATOM 588 O O . VAL A 1 77 ? 4.784 3.438 1.695 1.00 96.44 77 VAL A O 1
ATOM 591 N N . ILE A 1 78 ? 5.794 3.527 3.706 1.00 94.56 78 ILE A N 1
ATOM 592 C CA . ILE A 1 78 ? 4.584 3.698 4.509 1.00 94.56 78 ILE A CA 1
ATOM 593 C C . ILE A 1 78 ? 4.681 5.044 5.216 1.00 94.56 78 ILE A C 1
ATOM 595 O O . ILE A 1 78 ? 5.677 5.316 5.889 1.00 94.56 78 ILE A O 1
ATOM 599 N N . ASP A 1 79 ? 3.647 5.859 5.055 1.00 89.19 79 ASP A N 1
ATOM 600 C CA . ASP A 1 79 ? 3.493 7.146 5.719 1.00 89.19 79 ASP A CA 1
ATOM 601 C C . ASP A 1 79 ? 2.168 7.153 6.495 1.00 89.19 79 ASP A C 1
ATOM 603 O O . ASP A 1 79 ? 1.066 7.112 5.934 1.00 89.19 79 ASP A O 1
ATOM 607 N N . LEU A 1 80 ? 2.301 7.147 7.821 1.00 76.19 80 LEU A N 1
ATOM 608 C CA . LEU A 1 80 ? 1.203 7.181 8.779 1.00 76.19 80 LEU A CA 1
ATOM 609 C C . LEU A 1 80 ? 0.807 8.647 8.997 1.00 76.19 80 LEU A C 1
ATOM 611 O O . LEU A 1 80 ? 1.078 9.220 10.047 1.00 76.19 80 LEU A O 1
ATOM 615 N N . LEU A 1 81 ? 0.231 9.265 7.957 1.00 78.62 81 LEU A N 1
ATOM 616 C CA . LEU A 1 81 ? -0.068 10.702 7.907 1.00 78.62 81 LEU A CA 1
ATOM 617 C C . LEU A 1 81 ? -0.796 11.189 9.172 1.00 78.62 81 LEU A C 1
ATOM 619 O O . LEU A 1 81 ? -0.265 11.980 9.947 1.00 78.62 81 LEU A O 1
ATOM 623 N N . THR A 1 82 ? -2.033 10.730 9.368 1.00 79.44 82 THR A N 1
ATOM 624 C CA . THR A 1 82 ? -2.904 11.112 10.497 1.00 79.44 82 THR A CA 1
ATOM 625 C C . THR A 1 82 ? -3.466 9.902 11.246 1.00 79.44 82 THR A C 1
ATOM 627 O O . THR A 1 82 ? -4.158 10.071 12.249 1.00 79.44 82 THR A O 1
ATOM 630 N N . SER A 1 83 ? -3.188 8.685 10.768 1.00 71.69 83 SER A N 1
ATOM 631 C CA . SER A 1 83 ? -3.494 7.438 11.477 1.00 71.69 83 SER A CA 1
ATOM 632 C C . SER A 1 83 ? -2.351 7.098 12.440 1.00 71.69 83 SER A C 1
ATOM 634 O O . SER A 1 83 ? -1.205 7.214 12.012 1.00 71.69 83 SER A O 1
ATOM 636 N N . PRO A 1 84 ? -2.607 6.671 13.692 1.00 73.00 84 PRO A N 1
ATOM 637 C CA . PRO A 1 84 ? -1.534 6.440 14.658 1.00 73.00 84 PRO A CA 1
ATOM 638 C C . PRO A 1 84 ? -0.797 5.134 14.359 1.00 73.00 84 PRO A C 1
ATOM 640 O O . PRO A 1 84 ? 0.378 5.176 14.007 1.00 73.00 84 PRO A O 1
ATOM 643 N N . ASP A 1 85 ? -1.510 4.006 14.399 1.00 90.69 85 ASP A N 1
ATOM 644 C CA . ASP A 1 85 ? -0.951 2.685 14.120 1.00 90.69 85 ASP A CA 1
ATOM 645 C C . ASP A 1 85 ? -1.645 2.007 12.927 1.00 90.69 85 ASP A C 1
ATOM 647 O O . ASP A 1 85 ? -2.819 2.246 12.625 1.00 90.69 85 ASP A O 1
ATOM 651 N N . ALA A 1 86 ? -0.908 1.132 12.242 1.00 93.69 86 ALA A N 1
ATOM 652 C CA . ALA A 1 86 ? -1.434 0.244 11.212 1.00 93.69 86 ALA A CA 1
ATOM 653 C C . ALA A 1 86 ? -0.666 -1.081 11.213 1.00 93.69 86 ALA A C 1
ATOM 655 O O . ALA A 1 86 ? 0.555 -1.111 11.376 1.00 93.69 86 ALA A O 1
ATOM 656 N N . TYR A 1 87 ? -1.382 -2.176 10.983 1.00 95.81 87 TYR A N 1
ATOM 657 C CA . TYR A 1 87 ? -0.806 -3.503 10.788 1.00 95.81 87 TYR A CA 1
ATOM 658 C C . TYR A 1 87 ? -1.055 -3.928 9.352 1.00 95.81 87 TYR A C 1
ATOM 660 O O . TYR A 1 87 ? -2.165 -3.771 8.850 1.00 95.81 87 TYR A O 1
ATOM 668 N N . ILE A 1 88 ? -0.026 -4.452 8.693 1.00 97.12 88 ILE A N 1
ATOM 669 C CA . ILE A 1 88 ? -0.077 -4.824 7.280 1.00 97.12 88 ILE A CA 1
ATOM 670 C C . ILE A 1 88 ? 0.353 -6.283 7.163 1.00 97.12 88 ILE A C 1
ATOM 672 O O . ILE A 1 88 ? 1.371 -6.671 7.738 1.00 97.12 88 ILE A O 1
ATOM 676 N N . ASP A 1 89 ? -0.418 -7.073 6.425 1.00 98.00 89 ASP A N 1
ATOM 677 C CA . ASP A 1 89 ? -0.149 -8.487 6.160 1.00 98.00 89 ASP A CA 1
ATOM 678 C C . ASP A 1 89 ? -0.397 -8.815 4.676 1.00 98.00 89 ASP A C 1
ATOM 680 O O . ASP A 1 89 ? -0.925 -7.995 3.921 1.00 98.00 89 ASP A O 1
ATOM 684 N N . ASN A 1 90 ? 0.013 -10.009 4.243 1.00 98.00 90 ASN A N 1
ATOM 685 C CA . ASN A 1 90 ? -0.236 -10.556 2.909 1.00 98.00 90 ASN A CA 1
ATOM 686 C C . ASN A 1 90 ? 0.176 -9.610 1.770 1.00 98.00 90 ASN A C 1
ATOM 688 O O . ASN A 1 90 ? -0.562 -9.429 0.805 1.00 98.00 90 ASN A O 1
ATOM 692 N N . ILE A 1 91 ? 1.370 -9.018 1.872 1.00 97.56 91 ILE A N 1
ATOM 693 C CA . ILE A 1 91 ? 1.918 -8.133 0.840 1.00 97.56 91 ILE A CA 1
ATOM 694 C C . ILE A 1 91 ? 2.507 -8.980 -0.287 1.00 97.56 91 ILE A C 1
ATOM 696 O O . ILE A 1 91 ? 3.539 -9.635 -0.113 1.00 97.56 91 ILE A O 1
ATOM 700 N N . TYR A 1 92 ? 1.879 -8.958 -1.458 1.00 97.25 92 TYR A N 1
ATOM 701 C CA . TYR A 1 92 ? 2.392 -9.656 -2.629 1.00 97.25 92 TYR A CA 1
ATOM 702 C C . TYR A 1 92 ? 1.929 -9.028 -3.937 1.00 97.25 92 TYR A C 1
ATOM 704 O O . TYR A 1 92 ? 0.957 -8.285 -4.032 1.00 97.25 92 TYR A O 1
ATOM 712 N N . PHE A 1 93 ? 2.649 -9.388 -4.987 1.00 97.19 93 PHE A N 1
ATOM 713 C CA . PHE A 1 93 ? 2.298 -9.078 -6.356 1.00 97.19 93 PHE A CA 1
ATOM 714 C C . PHE A 1 93 ? 1.860 -10.350 -7.074 1.00 97.19 93 PHE A C 1
ATOM 716 O O . PHE A 1 93 ? 2.477 -11.403 -6.891 1.00 97.19 93 PHE A O 1
ATOM 723 N N . TYR A 1 94 ? 0.837 -10.267 -7.924 1.00 96.94 94 TYR A N 1
ATOM 724 C CA . TYR A 1 94 ? 0.335 -11.438 -8.652 1.00 96.94 94 TYR A CA 1
ATOM 725 C C . TYR A 1 94 ? -0.075 -11.119 -10.099 1.00 96.94 94 TYR A C 1
ATOM 727 O O . TYR A 1 94 ? 0.139 -10.003 -10.588 1.00 96.94 94 TYR A O 1
ATOM 735 N N . LYS A 1 95 ? -0.528 -12.141 -10.839 1.00 93.56 95 LYS A N 1
ATOM 736 C CA . LYS A 1 95 ? -0.951 -12.054 -12.245 1.00 93.56 95 LYS A CA 1
ATOM 737 C C . LYS A 1 95 ? -2.434 -12.371 -12.398 1.00 93.56 95 LYS A C 1
ATOM 739 O O . LYS A 1 95 ? -2.850 -13.371 -11.784 1.00 93.56 95 LYS A O 1
#

Sequence (95 aa):
MTHFRFDIWFPDPIQETSAFLMKVVNIPPEGLSEGIININAVSDPAIGQGSWLQVDIPISELENSGLGGSSNIQQIVIDLLTSPDAYIDNIYFYK